Protein AF-A0A356FUE1-F1 (afdb_monomer_lite)

Sequence (113 aa):
MSSKIQNFQEIVADKANKFATFTADVIYDRRQNGRAVEFMASCLYGLSFIFHALVRLRWYLYQNRIMRNKPLGCLVVVVGNLTVGGTGKTPVVEKFARTLHDRGRKVAILSRG

Structure (mmCIF, N/CA/C/O backbone):
data_AF-A0A356FUE1-F1
#
_entry.id   AF-A0A356FUE1-F1
#
loop_
_atom_site.group_PDB
_atom_site.id
_atom_site.type_symbol
_atom_site.label_atom_id
_atom_site.label_alt_id
_atom_site.label_comp_id
_atom_site.label_asym_id
_atom_site.label_entity_id
_atom_site.label_seq_id
_atom_site.pdbx_PDB_ins_code
_atom_site.Cartn_x
_atom_site.Cartn_y
_atom_site.Cartn_z
_atom_site.occupancy
_atom_site.B_iso_or_equiv
_atom_site.auth_seq_id
_atom_site.auth_comp_id
_atom_site.auth_asym_id
_atom_site.auth_atom_id
_atom_site.pdbx_PDB_model_num
ATOM 1 N N . MET A 1 1 ? 20.280 36.178 -22.925 1.00 50.44 1 MET A N 1
ATOM 2 C CA . MET A 1 1 ? 20.596 35.168 -21.885 1.00 50.44 1 MET A CA 1
ATOM 3 C C . MET A 1 1 ? 19.379 34.336 -21.458 1.00 50.44 1 MET A C 1
ATOM 5 O O . MET A 1 1 ? 19.568 33.183 -21.105 1.00 50.44 1 MET A O 1
ATOM 9 N N . SER A 1 2 ? 18.148 34.863 -21.571 1.00 53.97 2 SER A N 1
ATOM 10 C CA . SER A 1 2 ? 16.904 34.164 -21.188 1.00 53.97 2 SER A CA 1
ATOM 11 C C . SER A 1 2 ? 16.476 33.009 -22.127 1.00 53.97 2 SER A C 1
ATOM 13 O O . SER A 1 2 ? 16.033 31.967 -21.653 1.00 53.97 2 SER A O 1
ATOM 15 N N . SER A 1 3 ? 16.692 33.113 -23.450 1.00 59.75 3 SER A N 1
ATOM 16 C CA . SER A 1 3 ? 16.181 32.108 -24.412 1.00 59.75 3 SER A CA 1
ATOM 17 C C . SER A 1 3 ? 16.934 30.767 -24.431 1.00 59.75 3 SER A C 1
ATOM 19 O O . SER A 1 3 ? 16.335 29.731 -24.698 1.00 59.75 3 SER A O 1
ATOM 21 N N . LYS A 1 4 ? 18.236 30.738 -24.101 1.00 59.91 4 LYS A N 1
ATOM 22 C CA . LYS A 1 4 ? 19.007 29.477 -24.024 1.00 59.91 4 LYS A CA 1
ATOM 23 C C . LYS A 1 4 ? 18.562 28.593 -22.857 1.00 59.91 4 LYS A C 1
ATOM 25 O O . LYS A 1 4 ? 18.604 27.374 -22.974 1.00 59.91 4 LYS A O 1
ATOM 30 N N . ILE A 1 5 ? 18.144 29.207 -21.749 1.00 61.56 5 ILE A N 1
ATOM 31 C CA . ILE A 1 5 ? 17.682 28.492 -20.554 1.00 61.56 5 ILE A CA 1
ATOM 32 C C . ILE A 1 5 ? 16.283 27.920 -20.806 1.00 61.56 5 ILE A C 1
ATOM 34 O O . ILE A 1 5 ? 16.042 26.767 -20.464 1.00 61.56 5 ILE A O 1
ATOM 38 N N . GLN A 1 6 ? 15.407 28.673 -21.485 1.00 67.50 6 GLN A N 1
ATOM 39 C CA . GLN A 1 6 ? 14.089 28.186 -21.908 1.00 67.50 6 GLN A CA 1
ATOM 40 C C . GLN A 1 6 ? 14.204 26.994 -22.867 1.00 67.50 6 GLN A C 1
ATOM 42 O O . GLN A 1 6 ? 13.637 25.948 -22.571 1.00 67.50 6 GLN A O 1
ATOM 47 N N . ASN A 1 7 ? 15.038 27.081 -23.912 1.00 69.38 7 ASN A N 1
ATOM 48 C CA . ASN A 1 7 ? 15.271 25.954 -24.826 1.00 69.38 7 ASN A CA 1
ATOM 49 C C . ASN A 1 7 ? 15.855 24.726 -24.112 1.00 69.38 7 ASN A C 1
ATOM 51 O O . ASN A 1 7 ? 15.512 23.594 -24.439 1.00 69.38 7 ASN A O 1
ATOM 55 N N . PHE A 1 8 ? 16.749 24.918 -23.137 1.00 72.06 8 PHE A N 1
ATOM 56 C CA . PHE A 1 8 ? 17.318 23.798 -22.389 1.00 72.06 8 PHE A CA 1
ATOM 57 C C . PHE A 1 8 ? 16.275 23.122 -2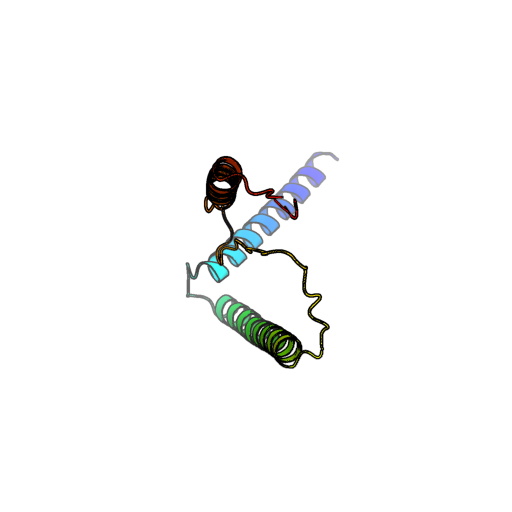1.493 1.00 72.06 8 PHE A C 1
ATOM 59 O O . PHE A 1 8 ? 16.218 21.895 -21.445 1.00 72.06 8 PHE A O 1
ATOM 66 N N . GLN A 1 9 ? 15.422 23.901 -20.822 1.00 72.31 9 GLN A N 1
ATOM 67 C CA . GLN A 1 9 ? 14.327 23.344 -20.029 1.00 72.31 9 GLN A CA 1
ATOM 68 C C . GLN A 1 9 ? 13.274 22.653 -20.897 1.00 72.31 9 GLN A C 1
ATOM 70 O O . GLN A 1 9 ? 12.798 21.591 -20.506 1.00 72.31 9 GLN A O 1
ATOM 75 N N . GLU A 1 10 ? 12.987 23.171 -22.092 1.00 73.12 10 GLU A N 1
ATOM 76 C CA . GLU A 1 10 ? 12.122 22.505 -23.072 1.00 73.12 10 GLU A CA 1
ATOM 77 C C . GLU A 1 10 ? 12.704 21.160 -23.520 1.00 73.12 10 GLU A C 1
ATOM 79 O O . GLU A 1 10 ? 12.013 20.149 -23.482 1.00 73.12 10 GLU A O 1
ATOM 84 N N . ILE A 1 11 ? 14.000 21.103 -23.851 1.00 72.50 11 ILE A N 1
ATOM 85 C CA . ILE A 1 11 ? 14.675 19.857 -24.254 1.00 72.50 11 ILE A CA 1
ATOM 86 C C . ILE A 1 11 ? 14.677 18.830 -23.115 1.00 72.50 11 ILE A C 1
ATOM 88 O O . ILE A 1 11 ? 14.499 17.633 -23.354 1.00 72.50 11 ILE A O 1
ATOM 92 N N . VAL A 1 12 ? 14.902 19.273 -21.877 1.00 75.62 12 VAL A N 1
ATOM 93 C CA . VAL A 1 12 ? 14.898 18.391 -20.703 1.00 75.62 12 VAL A CA 1
ATOM 94 C C . VAL A 1 12 ? 13.486 17.888 -20.407 1.00 75.62 12 VAL A C 1
ATOM 96 O O . VAL A 1 12 ? 13.316 16.689 -20.189 1.00 75.62 12 VAL A O 1
ATOM 99 N N . ALA A 1 13 ? 12.476 18.758 -20.458 1.00 74.75 13 ALA A N 1
ATOM 100 C CA . ALA A 1 13 ? 11.078 18.385 -20.264 1.00 74.75 13 ALA A CA 1
ATOM 101 C C . ALA A 1 13 ? 10.589 17.421 -21.356 1.00 74.75 13 ALA A C 1
ATOM 103 O O . ALA A 1 13 ? 9.929 16.429 -21.053 1.00 74.75 13 ALA A O 1
ATOM 104 N N . ASP A 1 14 ? 10.978 17.649 -22.610 1.00 75.94 14 ASP A N 1
ATOM 105 C CA . ASP A 1 14 ? 10.594 16.809 -23.743 1.00 75.94 14 ASP A CA 1
ATOM 106 C C . ASP A 1 14 ? 11.288 15.435 -23.695 1.00 75.94 14 ASP A C 1
ATOM 108 O O . ASP A 1 14 ? 10.674 14.400 -23.964 1.00 75.94 14 ASP A O 1
ATOM 112 N N . LYS A 1 15 ? 12.553 15.379 -23.246 1.00 72.62 15 LYS A N 1
ATOM 113 C CA . LYS A 1 15 ? 13.238 14.108 -22.950 1.00 72.62 15 LYS A CA 1
ATOM 114 C C . LYS A 1 15 ? 12.603 13.364 -21.777 1.00 72.62 15 LYS A C 1
ATOM 116 O O . LYS A 1 15 ? 12.438 12.149 -21.863 1.00 72.62 15 LYS A O 1
ATOM 121 N N . ALA A 1 16 ? 12.243 14.068 -20.705 1.00 74.38 16 ALA A N 1
ATOM 122 C CA . ALA A 1 16 ? 11.600 13.474 -19.537 1.00 74.38 16 ALA A CA 1
ATOM 123 C C . ALA A 1 16 ? 10.218 12.906 -19.888 1.00 74.38 16 ALA A C 1
ATOM 125 O O . ALA A 1 16 ? 9.920 11.771 -19.524 1.00 74.38 16 ALA A O 1
ATOM 126 N N . ASN A 1 17 ? 9.420 13.637 -20.671 1.00 75.62 17 ASN A N 1
ATOM 127 C CA . ASN A 1 17 ? 8.132 13.156 -21.163 1.00 75.62 17 ASN A CA 1
ATOM 128 C C . ASN A 1 17 ? 8.294 11.958 -22.100 1.00 75.62 17 ASN A C 1
ATOM 130 O O . ASN A 1 17 ? 7.613 10.958 -21.908 1.00 75.62 17 ASN A O 1
ATOM 134 N N . LYS A 1 18 ? 9.235 11.986 -23.054 1.00 75.38 18 LYS A N 1
ATOM 135 C CA . LYS A 1 18 ? 9.513 10.818 -23.915 1.00 75.38 18 LYS A CA 1
ATOM 136 C C . LYS A 1 18 ? 9.927 9.591 -23.106 1.00 75.38 18 LYS A C 1
ATOM 138 O O . LYS A 1 18 ? 9.493 8.487 -23.419 1.00 75.38 18 LYS A O 1
ATOM 143 N N . PHE A 1 19 ? 10.718 9.777 -22.052 1.00 74.81 19 PHE A N 1
ATOM 144 C CA . PHE A 1 19 ? 11.107 8.693 -21.154 1.00 74.81 19 PHE A CA 1
ATOM 145 C C . PHE A 1 19 ? 9.932 8.179 -20.307 1.00 74.81 19 PHE A C 1
ATOM 147 O O . PHE A 1 19 ? 9.779 6.969 -20.141 1.00 74.81 19 PHE A O 1
ATOM 154 N N . ALA A 1 20 ? 9.074 9.073 -19.809 1.00 73.69 20 ALA A N 1
ATOM 155 C CA . ALA A 1 20 ? 7.876 8.715 -19.055 1.00 73.69 20 ALA A CA 1
ATOM 156 C C . ALA A 1 20 ? 6.878 7.936 -19.923 1.00 73.69 20 ALA A C 1
ATOM 158 O O . ALA A 1 20 ? 6.403 6.884 -19.499 1.00 73.69 20 ALA A O 1
ATOM 159 N N . THR A 1 21 ? 6.625 8.392 -21.153 1.00 68.06 21 THR A N 1
ATOM 160 C CA . THR A 1 21 ? 5.757 7.699 -22.113 1.00 68.06 21 THR A CA 1
ATOM 161 C C . THR A 1 21 ? 6.347 6.353 -22.518 1.00 68.06 21 THR A C 1
ATOM 163 O O . THR A 1 21 ? 5.628 5.366 -22.522 1.00 68.06 21 THR A O 1
ATOM 166 N N . PHE A 1 22 ? 7.662 6.269 -22.753 1.00 69.38 22 PHE A N 1
ATOM 167 C CA . PHE A 1 22 ? 8.338 4.998 -23.031 1.00 69.38 22 PHE A CA 1
ATOM 168 C C . PHE A 1 22 ? 8.209 4.013 -21.862 1.00 69.38 22 PHE A C 1
ATOM 170 O O . PHE A 1 22 ? 7.873 2.852 -22.058 1.00 69.38 22 PHE A O 1
ATOM 177 N N . THR A 1 23 ? 8.420 4.480 -20.631 1.00 68.00 23 THR A N 1
ATOM 178 C CA . THR A 1 23 ? 8.281 3.648 -19.428 1.00 68.00 23 THR A CA 1
ATOM 179 C C . THR A 1 23 ? 6.833 3.195 -19.234 1.00 68.00 23 THR A C 1
ATOM 181 O O . THR A 1 23 ? 6.590 2.035 -18.912 1.00 68.00 23 THR A O 1
ATOM 184 N N . ALA A 1 24 ? 5.862 4.080 -19.469 1.00 68.56 24 ALA A N 1
ATOM 185 C CA . ALA A 1 24 ? 4.447 3.739 -19.425 1.00 68.56 24 ALA A CA 1
ATOM 186 C C . ALA A 1 24 ? 4.074 2.730 -20.521 1.00 68.56 24 ALA A C 1
ATOM 188 O O . ALA A 1 24 ? 3.381 1.767 -20.225 1.00 68.56 24 ALA A O 1
ATOM 189 N N . ASP A 1 25 ? 4.570 2.889 -21.746 1.00 67.00 25 ASP A N 1
ATOM 190 C CA . ASP A 1 25 ? 4.313 1.957 -22.847 1.00 67.00 25 ASP A CA 1
ATOM 191 C C . ASP A 1 25 ? 4.905 0.565 -22.580 1.00 67.00 25 ASP A C 1
ATOM 193 O O . ASP A 1 25 ? 4.280 -0.432 -22.940 1.00 67.00 25 ASP A O 1
ATOM 197 N N . VAL A 1 26 ? 6.056 0.491 -21.898 1.00 66.94 26 VAL A N 1
ATOM 198 C CA . VAL A 1 26 ? 6.660 -0.769 -21.428 1.00 66.94 26 VAL A CA 1
ATOM 199 C C . VAL A 1 26 ? 5.827 -1.403 -20.308 1.00 66.94 26 VAL A C 1
ATOM 201 O O . VAL A 1 26 ? 5.632 -2.613 -20.302 1.00 66.94 26 VAL A O 1
ATOM 204 N N . ILE A 1 27 ? 5.320 -0.608 -19.358 1.00 65.75 27 ILE A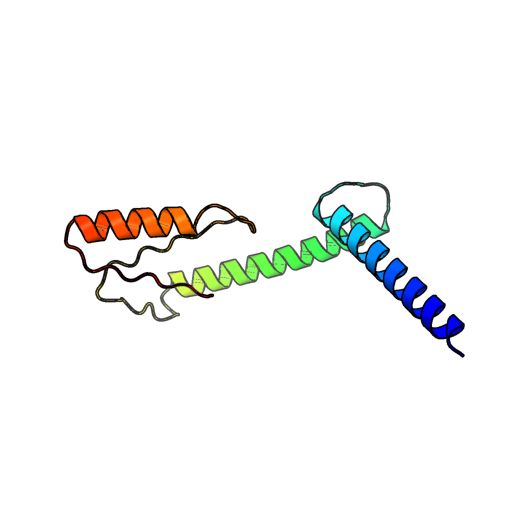 N 1
ATOM 205 C CA . ILE A 1 27 ? 4.515 -1.110 -18.229 1.00 65.75 27 ILE A CA 1
ATOM 206 C C . ILE A 1 27 ? 3.107 -1.536 -18.678 1.00 65.75 27 ILE A C 1
ATOM 208 O O . ILE A 1 27 ? 2.574 -2.516 -18.162 1.00 65.75 27 ILE A O 1
ATOM 212 N N . TYR A 1 28 ? 2.501 -0.810 -19.620 1.00 67.44 28 TYR A N 1
ATOM 213 C CA . TYR A 1 28 ? 1.145 -1.050 -20.127 1.00 67.44 28 TYR A CA 1
ATOM 214 C C . TYR A 1 28 ? 1.102 -1.926 -21.395 1.00 67.44 28 TYR A C 1
ATOM 216 O O . TYR A 1 28 ? 0.032 -2.050 -21.988 1.00 67.44 28 TYR A O 1
ATOM 224 N N . ASP A 1 29 ? 2.231 -2.518 -21.808 1.00 64.44 29 ASP A N 1
ATOM 225 C CA . ASP A 1 29 ? 2.369 -3.417 -22.972 1.00 64.44 29 ASP A CA 1
ATOM 226 C C . ASP A 1 29 ? 1.717 -2.861 -24.261 1.00 64.44 29 ASP A C 1
ATOM 228 O O . ASP A 1 29 ? 1.024 -3.557 -25.003 1.00 64.44 29 ASP A O 1
ATOM 232 N N . ARG A 1 30 ? 1.876 -1.550 -24.518 1.00 63.19 30 ARG A N 1
ATOM 233 C CA . ARG A 1 30 ? 1.097 -0.830 -25.551 1.00 63.19 30 ARG A CA 1
ATOM 234 C C . ARG A 1 30 ? 1.743 -0.824 -26.949 1.00 63.19 30 ARG A C 1
ATOM 236 O O . ARG A 1 30 ? 1.057 -0.515 -27.924 1.00 63.19 30 ARG A O 1
ATOM 243 N N . ARG A 1 31 ? 3.033 -1.183 -27.084 1.00 55.25 31 ARG A N 1
ATOM 244 C CA . ARG A 1 31 ? 3.737 -1.403 -28.373 1.00 55.25 31 ARG A CA 1
ATOM 245 C C . ARG A 1 31 ? 4.898 -2.399 -28.237 1.00 55.25 31 ARG A C 1
ATOM 247 O O . ARG A 1 31 ? 5.868 -2.117 -27.544 1.00 55.25 31 ARG A O 1
ATOM 254 N N . GLN A 1 32 ? 4.845 -3.490 -29.006 1.00 54.72 32 GLN A N 1
ATOM 255 C CA . GLN A 1 32 ? 5.828 -4.589 -28.981 1.00 54.72 32 GLN A CA 1
ATOM 256 C C . GLN A 1 32 ? 6.970 -4.496 -30.018 1.00 54.72 32 GLN A C 1
ATOM 258 O O . GLN A 1 32 ? 7.853 -5.343 -30.027 1.00 54.72 32 GLN A O 1
ATOM 263 N N . ASN A 1 33 ? 7.031 -3.476 -30.882 1.00 51.44 33 ASN A N 1
ATOM 264 C CA . ASN A 1 33 ? 8.001 -3.480 -31.991 1.00 51.44 33 ASN A CA 1
ATOM 265 C C . ASN A 1 33 ? 9.228 -2.596 -31.720 1.00 51.44 33 ASN A C 1
ATOM 267 O O . ASN A 1 33 ? 9.324 -1.474 -32.216 1.00 51.44 33 ASN A O 1
ATOM 271 N N . GLY A 1 34 ? 10.187 -3.127 -30.954 1.00 62.22 34 GLY A N 1
ATOM 272 C CA . GLY A 1 34 ? 11.531 -2.560 -30.820 1.00 62.22 34 GLY A CA 1
ATOM 273 C C . GLY A 1 34 ? 12.442 -3.387 -29.907 1.00 62.22 34 GLY A C 1
ATOM 274 O O . GLY A 1 34 ? 12.147 -3.551 -28.730 1.00 62.22 34 GLY A O 1
ATOM 275 N N . ARG A 1 35 ? 13.603 -3.839 -30.406 1.00 66.00 35 ARG A N 1
ATOM 276 C CA . ARG A 1 35 ? 14.573 -4.672 -29.647 1.00 66.00 35 ARG A CA 1
ATOM 277 C C . ARG A 1 35 ? 15.022 -4.049 -28.312 1.00 66.00 35 ARG A C 1
ATOM 279 O O . ARG A 1 35 ? 15.382 -4.759 -27.381 1.00 66.00 35 ARG A O 1
ATOM 286 N N . ALA A 1 36 ? 14.990 -2.719 -28.204 1.00 70.19 36 ALA A N 1
ATOM 287 C CA . ALA A 1 36 ? 15.301 -2.002 -26.966 1.00 70.19 36 ALA A CA 1
ATOM 288 C C . ALA A 1 36 ? 14.209 -2.154 -25.885 1.00 70.19 36 ALA A C 1
ATOM 290 O O . ALA A 1 36 ? 14.531 -2.185 -24.699 1.00 70.19 36 ALA A O 1
ATOM 291 N N . VAL A 1 37 ? 12.937 -2.274 -26.286 1.00 67.19 37 VAL A N 1
ATOM 292 C CA . VAL A 1 37 ? 11.800 -2.512 -25.378 1.00 67.19 37 VAL A CA 1
ATOM 293 C C . VAL A 1 37 ? 11.890 -3.916 -24.792 1.00 67.19 37 VAL A C 1
ATOM 295 O O . VAL A 1 37 ? 11.783 -4.069 -23.581 1.00 67.19 37 VAL A O 1
ATOM 298 N N . GLU A 1 38 ? 12.184 -4.920 -25.620 1.00 69.75 38 GLU A N 1
ATOM 299 C CA . GLU A 1 38 ? 12.369 -6.308 -25.176 1.00 69.75 38 GLU A CA 1
ATOM 300 C C . GLU A 1 38 ? 13.533 -6.452 -24.187 1.00 69.75 38 GLU A C 1
ATOM 302 O O . GLU A 1 38 ? 13.395 -7.120 -23.163 1.00 69.75 38 GLU A O 1
ATOM 307 N N . PHE A 1 39 ? 14.665 -5.785 -24.440 1.00 79.12 39 PHE A N 1
ATOM 308 C CA . PHE A 1 39 ? 15.804 -5.809 -23.519 1.00 79.12 39 PHE A CA 1
ATOM 309 C C . PHE A 1 39 ? 15.462 -5.166 -22.168 1.00 79.12 39 PHE A C 1
ATOM 311 O O . PHE A 1 39 ? 15.726 -5.746 -21.115 1.00 79.12 39 PHE A O 1
ATOM 318 N N . MET A 1 40 ? 14.817 -3.995 -22.187 1.00 75.69 40 MET A N 1
ATOM 319 C CA . MET A 1 40 ? 14.374 -3.312 -20.970 1.00 75.69 40 MET A CA 1
ATOM 320 C C . MET A 1 40 ? 13.344 -4.154 -20.203 1.00 75.69 40 MET A C 1
ATOM 322 O O . MET A 1 40 ? 13.487 -4.347 -18.997 1.00 75.69 40 MET A O 1
ATOM 326 N N . ALA A 1 41 ? 12.353 -4.717 -20.897 1.00 71.62 41 ALA A N 1
ATOM 327 C CA . ALA A 1 41 ? 11.357 -5.604 -20.309 1.00 71.62 41 ALA A CA 1
ATOM 328 C C . AL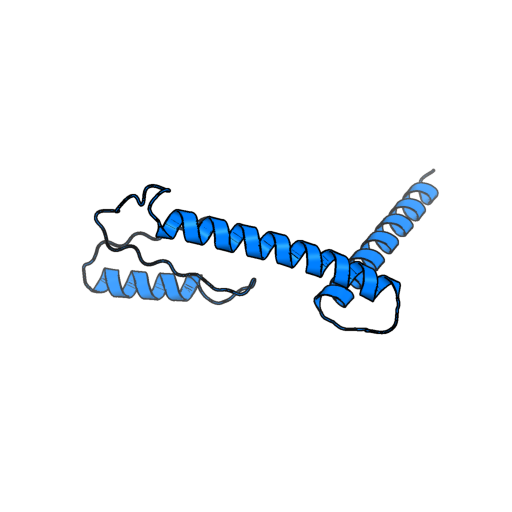A A 1 41 ? 12.007 -6.850 -19.692 1.00 71.62 41 ALA A C 1
ATOM 330 O O . ALA A 1 41 ? 11.667 -7.213 -18.571 1.00 71.62 41 ALA A O 1
ATOM 331 N N . SER A 1 42 ? 12.998 -7.456 -20.352 1.00 77.81 42 SER A N 1
ATOM 332 C CA . SER A 1 42 ? 13.750 -8.592 -19.808 1.00 77.81 42 SER A CA 1
ATOM 333 C C . SER A 1 42 ? 14.556 -8.214 -18.561 1.00 77.81 42 SER A C 1
ATOM 335 O O . SER A 1 42 ? 14.601 -8.985 -17.601 1.00 77.81 42 SER A O 1
ATOM 337 N N . CYS A 1 43 ? 15.166 -7.025 -18.528 1.00 83.12 43 CYS A N 1
ATOM 338 C CA . CYS A 1 43 ? 15.834 -6.509 -17.332 1.00 83.12 43 CYS A CA 1
ATOM 339 C C . CYS A 1 43 ? 14.844 -6.287 -16.178 1.00 83.12 43 CYS A C 1
ATOM 341 O O . CYS A 1 43 ? 15.103 -6.732 -15.058 1.00 83.12 43 CYS A O 1
ATOM 343 N N . LEU A 1 44 ? 13.694 -5.652 -16.439 1.00 79.12 44 LEU A N 1
ATOM 344 C CA . LEU A 1 44 ? 12.638 -5.466 -15.437 1.00 79.12 44 LEU A CA 1
ATOM 345 C C . LEU A 1 44 ? 12.061 -6.806 -14.970 1.00 79.12 44 LEU A C 1
ATOM 347 O O . LEU A 1 44 ? 11.776 -6.969 -13.787 1.00 79.12 44 LEU A O 1
ATOM 351 N N . TYR A 1 45 ? 11.929 -7.780 -15.868 1.00 77.69 45 TYR A N 1
ATOM 352 C CA . TYR A 1 45 ? 11.457 -9.123 -15.552 1.00 77.69 45 TYR A CA 1
ATOM 353 C C . TYR A 1 45 ? 12.443 -9.867 -14.641 1.00 77.69 45 TYR A C 1
ATOM 355 O O . TYR A 1 45 ? 12.042 -10.448 -13.633 1.00 77.69 45 TYR A O 1
ATOM 363 N N . GLY A 1 46 ? 13.747 -9.771 -14.921 1.00 83.75 46 GLY A N 1
ATOM 364 C CA . GLY A 1 46 ? 14.791 -10.286 -14.033 1.00 83.75 46 GLY A CA 1
ATOM 365 C C . GLY A 1 46 ? 14.753 -9.631 -12.648 1.00 83.75 46 GLY A C 1
ATOM 366 O O . GLY A 1 46 ? 14.811 -10.316 -11.626 1.00 83.75 46 GLY A O 1
ATOM 367 N N . LEU A 1 47 ? 14.565 -8.309 -12.595 1.00 83.88 47 LEU A N 1
ATOM 368 C CA . LEU A 1 47 ? 14.417 -7.583 -11.333 1.00 83.88 47 LEU A CA 1
ATOM 369 C C . LEU A 1 47 ? 13.135 -7.985 -10.580 1.00 83.88 47 LEU A C 1
ATOM 371 O O . LEU A 1 47 ? 13.147 -8.113 -9.355 1.00 83.88 47 LEU A O 1
ATOM 375 N N . SER A 1 48 ? 12.049 -8.252 -11.307 1.00 80.44 48 SER A N 1
ATOM 376 C CA . SER A 1 48 ? 10.790 -8.766 -10.762 1.00 80.44 48 SER A CA 1
ATOM 377 C C . SER A 1 48 ? 10.977 -10.137 -10.109 1.00 80.44 48 SER A C 1
ATOM 379 O O . SER A 1 48 ? 10.470 -10.374 -9.012 1.00 80.44 48 SER A O 1
ATOM 381 N N . PHE A 1 49 ? 11.785 -11.018 -10.709 1.00 83.56 49 PHE A N 1
ATOM 382 C CA . PHE A 1 49 ? 12.116 -12.313 -10.114 1.00 83.56 49 PHE A CA 1
ATOM 383 C C . PHE A 1 49 ? 12.865 -12.162 -8.781 1.00 83.56 49 PHE A C 1
ATOM 385 O O . PHE A 1 49 ? 12.527 -12.832 -7.803 1.00 83.56 49 PHE A O 1
ATOM 392 N N . ILE A 1 50 ? 13.830 -11.237 -8.708 1.00 86.94 50 ILE A N 1
ATOM 393 C CA . ILE A 1 50 ? 14.551 -10.923 -7.463 1.00 86.94 50 ILE A CA 1
ATOM 394 C C . ILE A 1 50 ? 13.582 -10.388 -6.405 1.00 86.94 50 ILE A C 1
ATOM 396 O O . ILE A 1 50 ? 13.587 -10.854 -5.264 1.00 86.94 50 ILE A O 1
ATOM 400 N N . PHE A 1 51 ? 12.714 -9.446 -6.778 1.00 84.75 51 PHE A N 1
ATOM 401 C CA . PHE A 1 51 ? 11.697 -8.915 -5.876 1.00 84.75 51 PHE A CA 1
ATOM 402 C C . PHE A 1 51 ? 10.770 -10.023 -5.358 1.00 84.75 51 PHE A C 1
ATOM 404 O O . PHE A 1 51 ? 10.511 -10.109 -4.157 1.00 84.75 51 PHE A O 1
ATOM 411 N N . HIS A 1 52 ? 10.330 -10.924 -6.236 1.00 85.12 52 HIS A N 1
ATOM 412 C CA . HIS A 1 52 ? 9.486 -12.054 -5.870 1.00 85.12 52 HIS A CA 1
ATOM 413 C C . HIS A 1 52 ? 10.196 -13.012 -4.901 1.00 85.12 52 HIS A C 1
ATOM 415 O O . HIS A 1 52 ? 9.607 -13.421 -3.897 1.00 85.12 52 HIS A O 1
ATOM 421 N N . ALA A 1 53 ? 11.477 -13.310 -5.136 1.00 86.62 53 ALA A N 1
ATOM 422 C CA . ALA A 1 53 ? 12.290 -14.119 -4.232 1.00 86.62 53 ALA A CA 1
ATOM 423 C C . ALA A 1 53 ? 12.436 -13.465 -2.847 1.00 86.62 53 ALA A C 1
ATOM 425 O O . ALA A 1 53 ? 12.261 -14.138 -1.831 1.00 86.62 53 ALA A O 1
ATOM 426 N N . LEU A 1 54 ? 12.672 -12.149 -2.788 1.00 88.25 54 LEU A N 1
ATOM 427 C CA . LEU A 1 54 ? 12.755 -11.396 -1.532 1.00 88.25 54 LEU A CA 1
ATOM 428 C C . LEU A 1 54 ? 11.428 -11.385 -0.765 1.00 88.25 54 LEU A C 1
ATOM 430 O O . LEU A 1 54 ? 11.418 -11.596 0.449 1.00 88.25 54 LEU A O 1
ATOM 434 N N . VAL A 1 55 ? 10.302 -11.170 -1.451 1.00 85.81 55 VAL A N 1
ATOM 435 C CA . VAL A 1 55 ? 8.968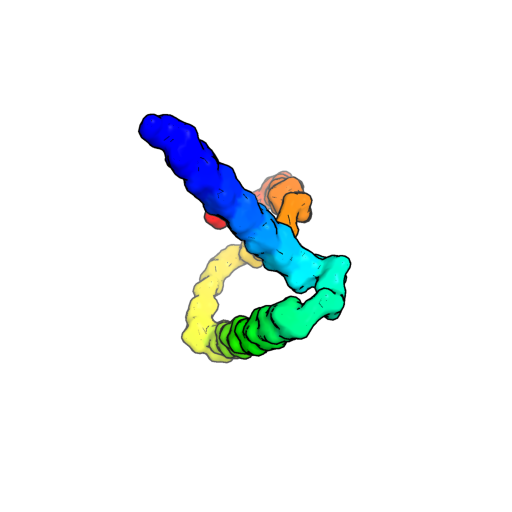 -11.214 -0.832 1.00 85.81 55 VAL A CA 1
ATOM 436 C C . VAL A 1 55 ? 8.674 -12.611 -0.291 1.00 85.81 55 VAL A C 1
ATOM 438 O O . VAL A 1 55 ? 8.193 -12.739 0.836 1.00 85.81 55 VAL A O 1
ATOM 441 N N . ARG A 1 56 ? 9.016 -13.662 -1.044 1.00 85.12 56 ARG A N 1
ATOM 442 C CA . ARG A 1 56 ? 8.826 -15.055 -0.625 1.00 85.12 56 ARG A CA 1
ATOM 443 C C . ARG A 1 56 ? 9.716 -15.424 0.560 1.00 85.12 56 ARG A C 1
ATOM 445 O O . ARG A 1 56 ? 9.235 -16.056 1.496 1.00 85.12 56 ARG A O 1
ATOM 452 N N . LEU A 1 57 ? 10.972 -14.974 0.563 1.00 84.81 57 LEU A N 1
ATOM 453 C CA . LEU A 1 57 ? 11.886 -15.134 1.693 1.00 84.81 57 LEU A CA 1
ATOM 454 C C . LEU A 1 57 ? 11.344 -14.425 2.936 1.00 84.81 57 LEU A C 1
ATOM 456 O O . LEU A 1 57 ? 11.283 -15.017 4.011 1.00 84.81 57 LEU A O 1
ATOM 460 N N . ARG A 1 58 ? 10.886 -13.177 2.791 1.00 83.75 58 ARG A N 1
ATOM 461 C CA . ARG A 1 58 ? 10.255 -12.427 3.881 1.00 83.75 58 ARG A CA 1
ATOM 462 C C . ARG A 1 58 ? 9.041 -13.179 4.420 1.00 83.75 58 ARG A C 1
ATOM 464 O O . ARG A 1 58 ? 8.942 -13.365 5.628 1.00 83.75 58 ARG A O 1
ATOM 471 N N . TRP A 1 59 ? 8.147 -13.639 3.547 1.00 82.94 59 TRP A N 1
ATOM 472 C CA . TRP A 1 59 ? 6.969 -14.413 3.937 1.00 82.94 59 TRP A CA 1
ATOM 473 C C . TRP A 1 59 ? 7.345 -15.691 4.699 1.00 82.94 59 TRP A C 1
ATOM 475 O O . TRP A 1 59 ? 6.811 -15.928 5.781 1.00 82.94 59 TRP A O 1
ATOM 485 N N . TYR A 1 60 ? 8.338 -16.439 4.212 1.00 81.62 60 TYR A N 1
ATOM 486 C CA . TYR A 1 60 ? 8.864 -17.638 4.870 1.00 81.62 60 TYR A CA 1
ATOM 487 C C . TYR A 1 60 ? 9.438 -17.343 6.268 1.00 81.62 60 TYR A C 1
ATOM 489 O O . TYR A 1 60 ? 9.169 -18.071 7.223 1.00 81.62 60 TYR A O 1
ATOM 497 N N . LEU A 1 61 ? 10.162 -16.229 6.433 1.00 79.00 61 LEU A N 1
ATOM 498 C CA . LEU A 1 61 ? 10.693 -15.787 7.731 1.00 79.00 61 LEU A CA 1
ATOM 499 C C . LEU A 1 61 ? 9.590 -15.411 8.742 1.00 79.00 61 LEU A C 1
ATOM 501 O O . LEU A 1 61 ? 9.747 -15.656 9.941 1.00 79.00 61 LEU A O 1
ATOM 505 N N . TYR A 1 62 ? 8.473 -14.834 8.282 1.00 72.50 62 TYR A N 1
ATOM 506 C CA . TYR A 1 62 ? 7.306 -14.558 9.134 1.00 72.50 62 TYR A CA 1
ATOM 507 C C . TYR A 1 62 ? 6.510 -15.831 9.459 1.00 72.50 62 TYR A C 1
ATOM 509 O O . TYR A 1 62 ? 6.040 -15.982 10.588 1.00 72.50 62 TYR A O 1
ATOM 517 N N . GLN A 1 63 ? 6.383 -16.761 8.506 1.00 76.62 63 GLN A N 1
ATOM 518 C CA . GLN A 1 63 ? 5.679 -18.031 8.709 1.00 76.62 63 GLN A CA 1
ATOM 519 C C . GLN A 1 63 ? 6.398 -18.920 9.730 1.00 76.62 63 GLN A C 1
ATOM 521 O O . GLN A 1 63 ? 5.760 -19.463 10.631 1.00 76.62 63 GLN A O 1
ATOM 526 N N . ASN A 1 64 ? 7.730 -18.975 9.665 1.00 75.69 64 ASN A N 1
ATOM 527 C CA . ASN A 1 64 ? 8.561 -19.714 10.618 1.00 75.69 64 ASN A CA 1
ATOM 528 C C . ASN A 1 64 ? 8.707 -19.025 11.985 1.00 75.69 64 ASN A C 1
ATOM 530 O O . ASN A 1 64 ? 9.521 -19.450 12.799 1.00 75.69 64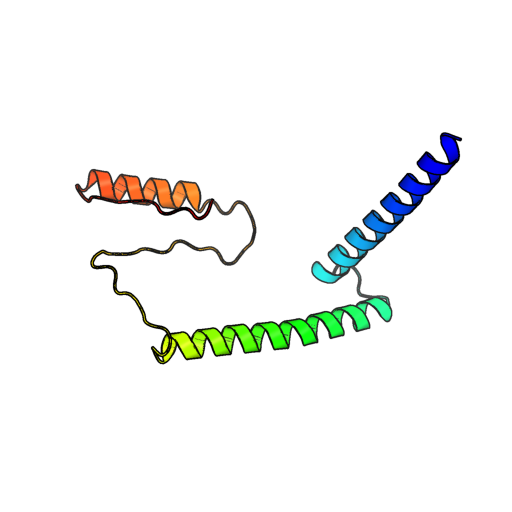 ASN A O 1
ATOM 534 N N . ARG A 1 65 ? 7.936 -17.957 12.253 1.00 65.50 65 ARG A N 1
ATOM 535 C CA . ARG A 1 65 ? 7.941 -17.185 13.512 1.00 65.50 65 ARG A CA 1
ATOM 536 C C . ARG A 1 65 ? 9.322 -16.657 13.939 1.00 65.50 65 ARG A C 1
ATOM 538 O O . ARG A 1 65 ? 9.488 -16.278 15.096 1.00 65.50 65 ARG A O 1
ATOM 545 N N . ILE A 1 66 ? 10.290 -16.581 13.020 1.00 61.47 66 ILE A N 1
ATOM 546 C CA . ILE A 1 66 ? 11.632 -16.030 13.285 1.00 61.47 66 ILE A CA 1
ATOM 547 C C . ILE A 1 66 ? 11.517 -14.523 13.550 1.00 61.47 66 ILE A C 1
ATOM 549 O O . ILE A 1 66 ? 12.175 -13.979 14.435 1.00 61.47 66 ILE A O 1
ATOM 553 N N . MET A 1 67 ? 10.608 -13.847 12.841 1.00 57.03 67 MET A N 1
ATOM 554 C CA . MET A 1 67 ? 10.160 -12.505 13.203 1.00 57.03 67 MET A CA 1
ATOM 555 C C . MET A 1 67 ? 9.015 -12.590 14.217 1.00 57.03 67 MET A C 1
ATOM 557 O O . MET A 1 67 ? 7.971 -13.190 13.966 1.00 57.03 67 MET A O 1
ATOM 561 N N . ARG A 1 68 ? 9.232 -11.985 15.390 1.00 52.38 68 ARG A N 1
ATOM 562 C CA . ARG A 1 68 ? 8.333 -12.039 16.547 1.00 52.38 68 ARG A CA 1
ATOM 563 C C . ARG A 1 68 ? 6.974 -11.421 16.205 1.00 52.38 68 ARG A C 1
ATOM 565 O O . ARG A 1 68 ? 6.826 -10.200 16.183 1.00 52.38 68 ARG A O 1
ATOM 572 N N . ASN A 1 69 ? 5.970 -12.267 15.988 1.00 56.78 69 ASN A N 1
ATOM 573 C CA . ASN A 1 69 ? 4.574 -11.842 15.978 1.00 56.78 69 ASN A CA 1
ATOM 574 C C . ASN A 1 69 ? 4.272 -11.254 17.361 1.00 56.78 69 ASN A C 1
ATOM 576 O O . ASN A 1 69 ? 4.380 -11.959 18.362 1.00 56.78 69 ASN A O 1
ATOM 580 N N . LYS A 1 70 ? 3.958 -9.958 17.441 1.00 60.56 70 LYS A N 1
ATOM 581 C CA . LYS A 1 70 ? 3.443 -9.350 18.672 1.00 60.56 70 LYS A CA 1
ATOM 582 C C . LYS A 1 70 ? 1.935 -9.604 18.690 1.00 60.56 70 LYS A C 1
ATOM 584 O O . LYS A 1 70 ? 1.236 -8.933 17.930 1.00 60.56 70 LYS A O 1
ATOM 589 N N . PRO A 1 71 ? 1.423 -10.571 19.475 1.00 59.28 71 PRO A N 1
ATOM 590 C CA . PRO A 1 71 ? -0.012 -10.719 19.623 1.00 59.28 71 PRO A CA 1
ATOM 591 C C . PRO A 1 71 ? -0.528 -9.449 20.291 1.00 59.28 71 PRO A C 1
ATOM 593 O O . PRO A 1 71 ? -0.165 -9.119 21.419 1.00 59.28 71 PRO A O 1
ATOM 596 N N . LEU A 1 72 ? -1.332 -8.699 19.558 1.00 61.44 72 LEU A N 1
ATOM 597 C CA . LEU A 1 72 ? -2.138 -7.645 20.144 1.00 61.44 72 LEU A CA 1
ATOM 598 C C . LEU A 1 72 ? -3.292 -8.361 20.854 1.00 61.44 72 LEU A C 1
ATOM 600 O O . LEU A 1 72 ? -3.927 -9.229 20.263 1.00 61.44 72 LEU A O 1
ATOM 604 N N . GLY A 1 73 ? -3.554 -8.040 22.124 1.00 65.75 73 GLY A N 1
ATOM 605 C CA . GLY A 1 73 ? -4.648 -8.631 22.916 1.00 65.75 73 GLY A CA 1
ATOM 606 C C . GLY A 1 73 ? -6.053 -8.222 22.446 1.00 65.75 73 GLY A C 1
ATOM 607 O O . GLY A 1 73 ? -7.001 -8.250 23.223 1.00 65.75 73 GLY A O 1
ATOM 608 N N . CYS A 1 74 ? -6.183 -7.783 21.196 1.00 71.12 74 CYS A N 1
ATOM 609 C CA . CYS A 1 74 ? -7.400 -7.298 20.574 1.00 71.12 74 CYS A CA 1
ATOM 610 C C . CYS A 1 74 ? -7.531 -7.865 19.154 1.00 71.12 74 CYS A C 1
ATOM 612 O O . CYS A 1 74 ? -6.551 -8.249 18.516 1.00 71.12 74 CYS A O 1
ATOM 614 N N . LEU A 1 75 ? -8.766 -7.917 18.652 1.00 73.69 75 LEU A N 1
ATOM 615 C CA . LEU A 1 75 ? -9.035 -8.319 17.275 1.00 73.69 75 LEU A CA 1
ATOM 616 C C . LEU A 1 75 ? -8.509 -7.240 16.318 1.00 73.69 75 LEU A C 1
ATOM 618 O O . LEU A 1 75 ? -9.025 -6.124 16.302 1.00 73.69 75 LEU A O 1
ATOM 622 N N . VAL A 1 76 ? -7.512 -7.588 15.505 1.00 77.31 76 VAL A N 1
ATOM 623 C CA . VAL A 1 76 ? -6.951 -6.701 14.480 1.00 77.31 76 VAL A CA 1
ATOM 624 C C . VAL A 1 76 ? -7.452 -7.143 13.112 1.00 77.31 76 VAL A C 1
ATOM 626 O O . VAL A 1 76 ? -7.164 -8.253 12.670 1.00 77.31 76 VAL A O 1
ATOM 629 N N . VAL A 1 77 ? -8.190 -6.265 12.433 1.00 79.62 77 VAL A N 1
ATOM 630 C CA . VAL A 1 77 ? -8.669 -6.486 11.063 1.00 79.62 77 VAL A CA 1
ATOM 631 C C . VAL A 1 77 ? -7.853 -5.607 10.122 1.00 79.62 77 VAL A C 1
ATOM 633 O O . VAL A 1 77 ? -7.889 -4.383 10.224 1.00 79.62 77 VAL A O 1
ATOM 636 N N . VAL A 1 78 ? -7.104 -6.229 9.210 1.00 78.62 78 VAL A N 1
ATOM 637 C CA . VAL A 1 78 ? -6.292 -5.516 8.216 1.00 78.62 78 VAL A CA 1
ATOM 638 C C . VAL A 1 78 ? -7.065 -5.441 6.905 1.00 78.62 78 VAL A C 1
ATOM 640 O O . VAL A 1 78 ? -7.323 -6.464 6.277 1.00 78.62 78 VAL A O 1
ATOM 643 N N . VAL A 1 79 ? -7.408 -4.226 6.475 1.00 77.69 79 VAL A N 1
ATOM 644 C CA . VAL A 1 79 ? -8.069 -3.982 5.186 1.00 77.69 79 VAL A CA 1
ATOM 645 C C . VAL A 1 79 ? -7.036 -3.465 4.186 1.00 77.69 79 VAL A C 1
ATOM 647 O O . VAL A 1 79 ? -6.602 -2.316 4.250 1.00 77.69 79 VAL A O 1
ATOM 650 N N . GLY A 1 80 ? -6.615 -4.334 3.268 1.00 67.69 80 GLY A N 1
ATOM 651 C CA . GLY A 1 80 ? -5.695 -4.016 2.173 1.00 67.69 80 GLY A CA 1
ATOM 652 C C . GLY A 1 80 ? -6.377 -4.120 0.808 1.00 67.69 80 GLY A C 1
ATOM 653 O O . GLY A 1 80 ? -7.455 -4.685 0.683 1.00 67.69 80 GLY A O 1
ATOM 654 N N . ASN A 1 81 ? -5.750 -3.575 -0.235 1.00 68.00 81 ASN A N 1
ATOM 655 C CA . ASN A 1 81 ? -6.089 -3.917 -1.621 1.00 68.00 81 ASN A CA 1
ATOM 656 C C . ASN A 1 81 ? -4.779 -4.077 -2.393 1.00 68.00 81 ASN A C 1
ATOM 658 O O . ASN A 1 81 ? -3.809 -3.383 -2.089 1.00 68.00 81 ASN A O 1
ATOM 662 N N . LEU A 1 82 ? -4.794 -5.020 -3.330 1.00 65.38 82 LEU A N 1
ATOM 663 C CA . LEU A 1 82 ? -3.680 -5.448 -4.169 1.00 65.38 82 LEU A CA 1
ATOM 664 C C . LEU A 1 82 ? -3.336 -4.418 -5.256 1.00 65.38 82 LEU A C 1
ATOM 666 O O . LEU A 1 82 ? -2.213 -4.397 -5.744 1.00 65.38 82 LEU A O 1
ATOM 670 N N . THR A 1 83 ? -4.284 -3.542 -5.599 1.00 56.12 83 THR A N 1
ATOM 671 C CA . THR A 1 83 ? -4.151 -2.556 -6.680 1.00 56.12 83 THR A CA 1
ATOM 672 C C . THR A 1 83 ? -3.837 -1.158 -6.134 1.00 56.12 83 THR A C 1
ATOM 674 O O . THR A 1 83 ? -4.408 -0.724 -5.129 1.00 56.12 83 THR A O 1
ATOM 677 N N . VAL A 1 84 ? -2.959 -0.411 -6.804 1.00 51.34 84 VAL A N 1
ATOM 678 C CA . VAL A 1 84 ? -2.743 1.017 -6.520 1.00 51.34 84 VAL A CA 1
ATOM 679 C C . VAL A 1 84 ? -3.882 1.840 -7.137 1.00 51.34 84 VAL A C 1
ATOM 681 O O . VAL A 1 84 ? -4.204 1.666 -8.306 1.00 51.34 84 VAL A O 1
ATOM 684 N N . GLY A 1 85 ? -4.548 2.687 -6.344 1.00 59.25 85 GLY A N 1
ATOM 685 C CA . GLY A 1 85 ? -5.689 3.501 -6.792 1.00 59.25 85 GLY A CA 1
ATOM 686 C C . GLY A 1 85 ? -6.816 3.634 -5.759 1.00 59.25 85 GLY A C 1
ATOM 687 O O . GLY A 1 85 ? -6.882 2.874 -4.782 1.00 59.25 85 GLY A O 1
ATOM 688 N N . GLY A 1 86 ? -7.703 4.612 -5.981 1.00 57.16 86 GLY A N 1
ATOM 689 C CA . GLY A 1 86 ? -8.868 4.950 -5.150 1.00 57.16 86 GLY A CA 1
ATOM 690 C C . GLY A 1 86 ? -9.904 3.827 -5.102 1.00 57.16 86 GLY A C 1
ATOM 691 O O . GLY A 1 86 ? -10.934 3.869 -5.755 1.00 57.16 86 GLY A O 1
ATOM 692 N N . THR A 1 87 ? -9.616 2.796 -4.321 1.00 58.88 87 THR A N 1
ATOM 693 C CA . THR A 1 87 ? -10.355 1.522 -4.288 1.00 58.88 87 THR A CA 1
ATOM 694 C C . THR A 1 87 ? -11.373 1.449 -3.156 1.00 58.88 87 THR A C 1
ATOM 696 O O . THR A 1 87 ? -11.698 0.372 -2.671 1.00 58.88 87 THR A O 1
ATOM 699 N N . GLY A 1 88 ? -11.858 2.601 -2.686 1.00 63.31 88 GLY A N 1
ATOM 700 C CA . GLY A 1 88 ? -12.929 2.660 -1.686 1.00 63.31 88 GLY A CA 1
ATOM 701 C C . GLY A 1 88 ? -12.596 2.011 -0.333 1.00 63.31 88 GLY A C 1
ATOM 702 O O . GLY A 1 88 ? -13.496 1.809 0.476 1.00 63.31 88 GLY A O 1
ATOM 703 N N . LYS A 1 89 ? -11.320 1.703 -0.045 1.00 73.25 89 LYS A N 1
ATOM 704 C CA . LYS A 1 89 ? -10.897 1.111 1.240 1.00 73.25 89 LYS A CA 1
ATOM 705 C C . LYS A 1 89 ? -11.342 1.970 2.424 1.00 73.25 89 LYS A C 1
ATOM 707 O O . LYS A 1 89 ? -11.859 1.442 3.399 1.00 73.25 89 LYS A O 1
ATOM 712 N N . THR A 1 90 ? -11.198 3.288 2.305 1.00 73.19 90 THR A N 1
ATOM 713 C CA . THR A 1 90 ? -11.543 4.254 3.354 1.00 73.19 90 THR A CA 1
ATOM 714 C C . THR A 1 90 ? -13.037 4.244 3.719 1.00 73.19 90 THR A C 1
ATOM 716 O O . THR A 1 90 ? -13.327 4.010 4.891 1.00 73.19 90 THR A O 1
ATOM 719 N N . PRO A 1 91 ? -13.999 4.387 2.778 1.00 76.69 91 PRO A N 1
ATOM 720 C CA . PRO A 1 91 ? -15.422 4.313 3.126 1.00 76.69 91 PRO A CA 1
ATOM 721 C C . PRO A 1 91 ? -15.861 2.928 3.631 1.00 76.69 91 PRO A C 1
ATOM 723 O O . PRO A 1 91 ? -16.749 2.841 4.478 1.00 76.69 91 PRO A O 1
ATOM 726 N N . VAL A 1 92 ? -15.231 1.838 3.175 1.00 80.12 92 VAL A N 1
ATOM 727 C CA . VAL A 1 92 ? -15.519 0.484 3.688 1.00 80.12 92 VAL A CA 1
ATOM 728 C C . VAL A 1 92 ? -15.055 0.329 5.137 1.00 80.12 92 VAL A C 1
ATOM 730 O O . VAL A 1 92 ? -15.816 -0.164 5.970 1.00 80.12 92 VAL A O 1
ATOM 733 N N . VAL A 1 93 ? -13.837 0.777 5.458 1.00 82.81 93 VAL A N 1
ATOM 734 C CA . VAL A 1 93 ? -13.301 0.744 6.828 1.00 82.81 93 VAL A CA 1
ATOM 735 C C . VAL A 1 93 ? -14.142 1.616 7.757 1.00 82.81 93 VAL A C 1
ATOM 737 O O . VAL A 1 93 ? -14.460 1.182 8.862 1.00 82.81 93 VAL A O 1
ATOM 740 N N . GLU A 1 94 ? -14.559 2.803 7.310 1.00 82.19 94 GLU A N 1
ATOM 741 C CA . GLU A 1 94 ? -15.401 3.694 8.110 1.00 82.19 94 GLU A CA 1
ATOM 742 C C . GLU A 1 94 ? -16.774 3.074 8.399 1.00 82.19 94 GLU A C 1
ATOM 744 O O . GLU A 1 94 ? -17.202 3.033 9.554 1.00 82.19 94 GLU A O 1
ATOM 749 N N . LYS A 1 95 ? -17.450 2.525 7.380 1.00 84.44 95 LYS A N 1
ATOM 750 C CA . LYS A 1 95 ? -18.754 1.872 7.563 1.00 84.44 95 LYS A CA 1
ATOM 751 C C . LYS A 1 95 ? -18.650 0.664 8.494 1.00 84.44 95 LYS A C 1
ATOM 753 O O . LYS A 1 95 ? -19.493 0.494 9.371 1.00 84.44 95 LYS A O 1
ATOM 758 N N . PHE A 1 96 ? -17.592 -0.133 8.354 1.00 84.38 96 PHE A N 1
ATOM 759 C CA . PHE A 1 96 ? -17.335 -1.281 9.220 1.00 84.38 96 PHE A CA 1
ATOM 760 C C . PHE A 1 96 ? -17.058 -0.864 10.672 1.00 84.38 96 PHE A C 1
ATOM 762 O O . PHE A 1 96 ? -17.619 -1.449 11.602 1.00 84.38 96 PHE A O 1
ATOM 769 N N . ALA A 1 97 ? -16.248 0.179 10.875 1.00 84.44 97 ALA A N 1
ATOM 770 C CA . ALA A 1 97 ? -15.962 0.726 12.196 1.00 84.44 97 ALA A CA 1
ATOM 771 C C . ALA A 1 97 ? -17.225 1.286 12.867 1.00 84.44 97 ALA A C 1
ATOM 773 O O . ALA A 1 97 ? -17.457 0.989 14.037 1.00 84.44 97 ALA A O 1
ATOM 774 N N . ARG A 1 98 ? -18.075 2.013 12.123 1.00 84.81 98 ARG A N 1
ATOM 775 C CA . ARG A 1 98 ? -19.366 2.527 12.616 1.00 84.81 98 ARG A CA 1
ATOM 776 C C . ARG A 1 98 ? -20.306 1.399 13.031 1.00 84.81 98 ARG A C 1
ATOM 778 O O . ARG A 1 98 ? -20.744 1.381 14.170 1.00 84.81 98 ARG A O 1
ATOM 785 N N . THR A 1 99 ? -20.520 0.388 12.185 1.00 85.56 99 THR A N 1
ATOM 786 C CA . THR A 1 99 ? -21.394 -0.750 12.533 1.00 85.56 99 THR A CA 1
ATOM 787 C C . THR A 1 99 ? -20.907 -1.518 13.768 1.00 85.56 99 THR A C 1
ATOM 789 O O . THR A 1 99 ? -21.714 -2.015 14.552 1.00 85.56 99 THR A O 1
ATOM 792 N N . LEU A 1 100 ? -19.591 -1.641 13.966 1.00 84.38 100 LEU A N 1
ATOM 793 C CA . LEU A 1 100 ? -19.031 -2.260 15.172 1.00 84.38 100 LEU A CA 1
ATOM 794 C C . LEU A 1 100 ? -19.171 -1.365 16.410 1.00 84.38 100 LEU A C 1
ATOM 796 O O . LEU A 1 100 ? -19.415 -1.883 17.501 1.00 84.38 100 LEU A O 1
ATOM 800 N N . HIS A 1 101 ? -19.045 -0.050 16.237 1.00 86.88 101 HIS A N 1
ATOM 801 C CA . HIS A 1 101 ? -19.274 0.928 17.292 1.00 86.88 101 HIS A CA 1
ATOM 802 C C . HIS A 1 101 ? -20.739 0.946 17.747 1.00 86.88 101 HIS A C 1
ATOM 804 O O . HIS A 1 101 ? -20.994 0.857 18.945 1.00 86.88 101 HIS A O 1
ATOM 810 N N . ASP A 1 102 ? -21.686 0.929 16.805 1.00 88.69 102 ASP A N 1
ATOM 811 C CA . ASP A 1 102 ? -23.132 0.881 17.073 1.00 88.69 102 ASP A CA 1
ATOM 812 C C . ASP A 1 102 ? -23.536 -0.400 17.822 1.00 88.69 102 ASP A C 1
ATOM 814 O O . ASP A 1 102 ? -24.481 -0.415 18.605 1.00 88.69 102 ASP A O 1
ATOM 818 N N . ARG A 1 103 ? -22.777 -1.490 17.640 1.00 88.06 103 ARG A N 1
ATOM 819 C CA . ARG A 1 103 ? -22.914 -2.743 18.406 1.00 88.06 103 ARG A CA 1
ATOM 820 C C . ARG A 1 103 ? -22.222 -2.707 19.778 1.00 88.06 103 ARG A C 1
ATOM 822 O O . ARG A 1 103 ? -22.051 -3.755 20.400 1.00 88.06 103 ARG A O 1
ATOM 829 N N . GLY A 1 104 ? -21.778 -1.537 20.237 1.00 85.44 104 GLY A N 1
ATOM 830 C CA . GLY A 1 104 ? -21.169 -1.321 21.550 1.00 85.44 104 GLY A CA 1
ATOM 831 C C . GLY A 1 104 ? -19.696 -1.728 21.663 1.00 85.44 104 GLY A C 1
ATOM 832 O O . GLY A 1 104 ? -19.179 -1.835 22.776 1.00 85.44 104 GLY A O 1
ATOM 833 N N . ARG A 1 105 ? -18.987 -1.977 20.549 1.00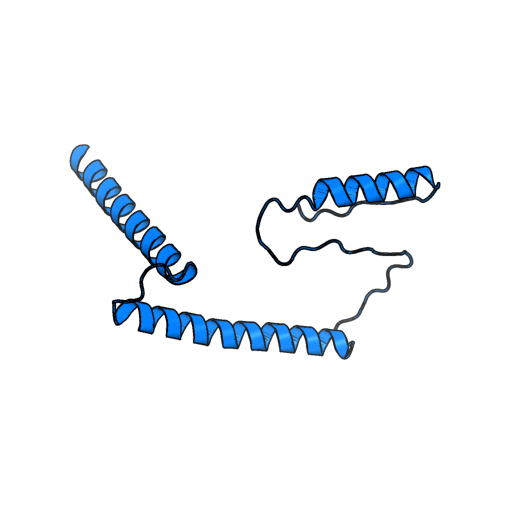 83.00 105 ARG A N 1
ATOM 834 C CA . ARG A 1 105 ? -17.552 -2.314 20.589 1.00 83.00 105 ARG A CA 1
ATOM 835 C C . ARG A 1 105 ? -16.678 -1.063 20.472 1.00 83.00 105 ARG A C 1
ATOM 837 O O . ARG A 1 105 ? -16.918 -0.186 19.649 1.00 83.00 105 ARG A O 1
ATOM 844 N N . LYS A 1 106 ? -15.601 -1.006 21.263 1.00 80.12 106 LYS A N 1
ATOM 845 C CA . LYS A 1 106 ? -14.544 0.009 21.115 1.00 80.12 106 LYS A CA 1
ATOM 846 C C . LYS A 1 106 ? -13.665 -0.359 19.917 1.00 80.12 106 LYS A C 1
ATOM 848 O O . LYS A 1 106 ? -13.011 -1.399 19.937 1.00 80.12 106 LYS A O 1
ATOM 853 N N . VAL A 1 107 ? -13.664 0.481 18.885 1.00 83.31 107 VAL A N 1
ATOM 854 C CA . VAL A 1 107 ? -12.905 0.286 17.639 1.00 83.31 107 VAL A CA 1
ATOM 855 C C . VAL A 1 107 ? -11.948 1.460 17.458 1.00 83.31 107 VAL A C 1
ATOM 857 O O . VAL A 1 107 ? -12.311 2.595 17.748 1.00 83.31 107 VAL A O 1
ATOM 860 N N . ALA A 1 108 ? -10.738 1.194 16.970 1.00 82.00 108 ALA A N 1
ATOM 861 C CA . ALA A 1 108 ? -9.777 2.216 16.571 1.00 82.00 108 ALA A CA 1
ATOM 862 C C . ALA A 1 108 ? -9.343 1.959 15.124 1.00 82.00 108 ALA A C 1
ATOM 864 O O . ALA A 1 108 ? -9.089 0.814 14.746 1.00 82.00 108 ALA A O 1
ATOM 865 N N . ILE A 1 109 ? -9.266 3.019 14.319 1.00 81.38 109 ILE A N 1
ATOM 866 C CA . ILE A 1 109 ? -8.778 2.951 12.940 1.00 81.38 109 ILE A CA 1
ATOM 867 C C . ILE A 1 109 ? -7.309 3.376 12.940 1.00 81.38 109 ILE A C 1
ATOM 869 O O . ILE A 1 109 ? -6.972 4.466 13.393 1.00 81.38 109 ILE A O 1
ATOM 873 N N . LEU A 1 110 ? -6.437 2.514 12.421 1.00 80.44 110 LEU A N 1
ATOM 874 C CA . LEU A 1 110 ? -5.021 2.804 12.203 1.00 80.44 110 LEU A CA 1
ATOM 875 C C . LEU A 1 110 ? -4.801 3.079 10.712 1.00 80.44 110 LEU A C 1
ATOM 877 O O . LEU A 1 110 ? -4.895 2.162 9.897 1.00 80.44 110 LEU A O 1
ATOM 881 N N . SER A 1 111 ? -4.507 4.332 10.363 1.00 79.00 111 SER A N 1
ATOM 882 C CA . SER A 1 111 ? -4.064 4.724 9.018 1.00 79.00 111 SER A CA 1
ATOM 883 C C . SER A 1 111 ? -2.547 4.921 8.999 1.00 79.00 111 SER A C 1
ATOM 885 O O . SER A 1 111 ? -1.962 5.321 10.004 1.00 79.00 111 SER A O 1
ATOM 887 N N . ARG A 1 112 ? -1.900 4.650 7.858 1.00 74.50 112 ARG A N 1
ATOM 888 C CA . ARG A 1 112 ? -0.468 4.939 7.651 1.00 74.50 112 ARG A CA 1
ATOM 889 C C . ARG A 1 112 ? -0.199 6.358 7.115 1.00 74.50 112 ARG A C 1
ATOM 891 O O . ARG A 1 112 ? 0.961 6.662 6.853 1.00 74.50 112 ARG A O 1
ATOM 898 N N . GLY A 1 113 ? -1.237 7.191 6.996 1.00 57.28 113 GLY A N 1
ATOM 899 C CA . GLY A 1 113 ? -1.236 8.434 6.216 1.00 57.28 113 GLY A CA 1
ATOM 900 C C . GLY A 1 113 ? -2.098 8.250 4.984 1.00 57.28 113 GLY A C 1
ATOM 901 O O . GLY A 1 113 ? -1.724 7.395 4.152 1.00 57.28 113 GLY A O 1
#

Foldseek 3Di:
DPVVVVVVVVVVVVVVVVVVVLVVCLVVVVDDPDPVSVVVNVVVVVVVVVVVVVVVVVVVCVVVCVPPDDDDPDDDDDQDDPDPDDPCSVVVVVVVQVVCVVVVDDDDDDDPD

Secondary structure (DSSP, 8-state):
-HHHHHHHHHHHHHHHHHHHHHHHHHHTT-----HHHHHHHHHHHHHHHHHHHHHHHHHHHHHTT-S-----SS-------SSSS--SHHHHHHHHHHHHHHTT---------

Radius of gyration: 23.46 Å; chains: 1; bounding box: 44×55×55 Å

pLDDT: mean 72.9, std 10.09, range [50.44, 88.69]